Protein AF-A0A1H2Q148-F1 (afdb_monomer)

pLDDT: mean 84.71, std 16.91, range [35.59, 98.25]

Radius of gyration: 23.41 Å; Cα contacts (8 Å, |Δi|>4): 105; chains: 1; bounding box: 44×70×72 Å

Sequence (139 aa):
MLNKEKELPVTKCSQESFNFPEVKKRTVEVNFQGGEITSDSGVMLLWQVDKHIGLSKAIAQVLEDNRRQASCKHDSLTLLRQRVYALACGYEDLNDHQQLRHDLAIQSAVERIEVLASSSTLCRWENQAIDKRPGTFIK

Organism: NCBI:txid44574

Mean predicted aligned error: 11.78 Å

InterPro domains:
  IPR025668 Transposase DDE domain [PF13701] (21-129)

Foldseek 3Di:
DDDPDPPDPDDPPDDQKDWDPDDPNDIDMDGPPCPQDDPLLCLLVVLVVCVVVVVLVVVLVPDDDPDPVVPDPDRPSLLSSLQVSCVVVVNPAQQCLQVCLPRPSSCVSSVHPDRGDHSVRSVCRVCPVVVPDPDDPDD

Solvent-accessible surface area (backbone atoms only — not comparable to full-atom values): 8847 Å² total; per-residue (Å²): 138,81,80,84,76,78,80,70,86,75,76,86,82,70,78,61,56,52,74,54,82,65,56,94,90,36,84,43,72,50,65,71,74,68,69,91,77,68,93,56,55,67,47,47,57,54,35,54,51,37,66,73,72,38,52,59,62,57,52,42,72,72,54,86,76,86,64,66,63,97,77,52,92,67,56,66,52,44,55,48,40,52,48,57,51,35,43,76,74,68,46,78,57,51,72,57,30,65,58,52,26,70,37,64,49,56,25,50,45,46,76,40,95,57,76,49,67,43,31,71,56,50,52,56,59,68,48,52,69,61,74,69,50,90,82,73,86,77,131

Structure (mmCIF, N/CA/C/O backbone):
data_AF-A0A1H2Q148-F1
#
_entry.id   AF-A0A1H2Q148-F1
#
loop_
_atom_site.group_PDB
_atom_site.id
_atom_site.type_symbol
_atom_site.label_atom_id
_atom_site.label_alt_id
_atom_site.label_comp_id
_atom_site.label_asym_id
_atom_site.label_entity_id
_atom_site.label_seq_id
_atom_site.pdbx_PDB_ins_code
_atom_site.Cartn_x
_atom_site.Cartn_y
_atom_site.Cartn_z
_atom_site.occupancy
_atom_site.B_iso_or_equiv
_atom_site.auth_seq_id
_atom_site.auth_comp_id
_atom_site.auth_asym_id
_atom_site.auth_atom_id
_atom_site.pdbx_PDB_model_num
ATOM 1 N N . MET A 1 1 ? -25.592 54.071 20.117 1.00 35.59 1 MET A N 1
ATOM 2 C CA . MET A 1 1 ? -24.267 53.503 19.782 1.00 35.59 1 MET A CA 1
ATOM 3 C C . MET A 1 1 ? -24.102 52.253 20.634 1.00 35.59 1 MET A C 1
ATOM 5 O O . MET A 1 1 ? -23.996 52.381 21.841 1.00 35.59 1 MET A O 1
ATOM 9 N N . LEU A 1 2 ? -24.608 51.122 20.148 1.00 41.94 2 LEU A N 1
ATOM 10 C CA . LEU A 1 2 ? -23.962 50.084 19.323 1.00 41.94 2 LEU A CA 1
ATOM 11 C C . LEU A 1 2 ? -23.470 48.907 20.191 1.00 41.94 2 LEU A C 1
ATOM 13 O O . LEU A 1 2 ? -22.446 48.985 20.854 1.00 41.94 2 LEU A O 1
ATOM 17 N N . ASN A 1 3 ? -24.291 47.854 20.147 1.00 44.69 3 ASN A N 1
ATOM 18 C CA . ASN A 1 3 ? -24.002 46.421 20.204 1.00 44.69 3 ASN A CA 1
ATOM 19 C C . ASN A 1 3 ? -23.118 45.892 21.341 1.00 44.69 3 ASN A C 1
ATOM 21 O O . ASN A 1 3 ? -21.922 45.682 21.182 1.00 44.69 3 ASN A O 1
ATOM 25 N N . LYS A 1 4 ? -23.773 45.500 22.443 1.00 48.72 4 LYS A N 1
ATOM 26 C CA . LYS A 1 4 ? -23.352 44.300 23.175 1.00 48.72 4 LYS A CA 1
ATOM 27 C C . LYS A 1 4 ? -23.869 43.095 22.397 1.00 48.72 4 LYS A C 1
ATOM 29 O O . LYS A 1 4 ? -25.054 42.774 22.487 1.00 48.72 4 LYS A O 1
ATOM 34 N N . GLU A 1 5 ? -23.010 42.481 21.593 1.00 55.72 5 GLU A N 1
ATOM 35 C CA . GLU A 1 5 ? -23.284 41.145 21.074 1.00 55.72 5 GLU A CA 1
ATOM 36 C C . GLU A 1 5 ? -23.549 40.223 22.270 1.00 55.72 5 GLU A C 1
ATOM 38 O O . GLU A 1 5 ? -22.766 40.149 23.217 1.00 55.72 5 GLU A O 1
ATOM 43 N N . LYS A 1 6 ? -24.726 39.592 22.273 1.00 52.94 6 LYS A N 1
ATOM 44 C CA . LYS A 1 6 ? -25.034 38.499 23.189 1.00 52.94 6 LYS A CA 1
ATOM 45 C C . LYS A 1 6 ? -24.118 37.340 22.810 1.00 52.94 6 LYS A C 1
ATOM 47 O O . LYS A 1 6 ? -24.419 36.631 21.853 1.00 52.94 6 LYS A O 1
ATOM 52 N N . GLU A 1 7 ? -23.046 37.125 23.564 1.00 58.62 7 GLU A N 1
ATOM 53 C CA . GLU A 1 7 ? -22.410 35.811 23.595 1.00 58.62 7 GLU A CA 1
ATOM 54 C C . GLU A 1 7 ? -23.442 3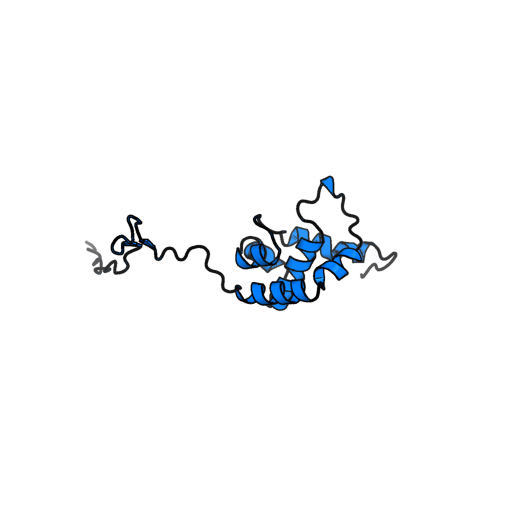4.818 24.134 1.00 58.62 7 GLU A C 1
ATOM 56 O O . GLU A 1 7 ? -23.852 34.861 25.297 1.00 58.62 7 GLU A O 1
ATOM 61 N N . LEU A 1 8 ? -23.937 33.964 23.242 1.00 56.06 8 LEU A N 1
ATOM 62 C CA . LEU A 1 8 ? -24.723 32.803 23.625 1.00 56.06 8 LEU A CA 1
ATOM 63 C C . LEU A 1 8 ? -23.817 31.891 24.466 1.00 56.06 8 LEU A C 1
ATOM 65 O O . LEU A 1 8 ? -22.678 31.652 24.061 1.00 56.06 8 LEU A O 1
ATOM 69 N N . PRO A 1 9 ? -24.285 31.365 25.610 1.00 57.41 9 PRO A N 1
ATOM 70 C CA . PRO A 1 9 ? -23.503 30.423 26.392 1.00 57.41 9 PRO A CA 1
ATOM 71 C C . PRO A 1 9 ? -23.320 29.146 25.570 1.00 57.41 9 PRO A C 1
ATOM 73 O O . PRO A 1 9 ? -24.215 28.310 25.477 1.00 57.41 9 PRO A O 1
ATOM 76 N N . VAL A 1 10 ? -22.155 29.002 24.949 1.00 58.81 10 VAL A N 1
ATOM 77 C CA . VAL A 1 10 ? -21.705 27.732 24.392 1.00 58.81 10 VAL A CA 1
ATOM 78 C C . VAL A 1 10 ? -21.230 26.874 25.557 1.00 58.81 10 VAL A C 1
ATOM 80 O O . VAL A 1 10 ? -20.138 27.056 26.092 1.00 58.81 10 VAL A O 1
ATOM 83 N N . THR A 1 11 ? -22.072 25.941 25.997 1.00 61.62 11 THR A N 1
ATOM 84 C CA . THR A 1 11 ? -21.650 24.868 26.897 1.00 61.62 11 THR A CA 1
ATOM 85 C C . THR A 1 11 ? -20.580 24.047 26.180 1.00 61.62 11 T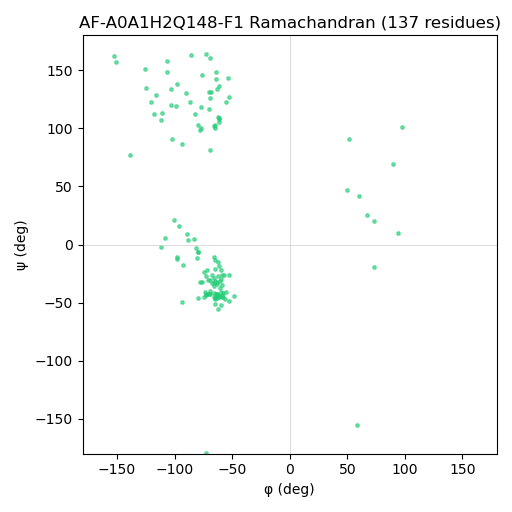HR A C 1
ATOM 87 O O . THR A 1 11 ? -20.877 23.313 25.238 1.00 61.62 11 THR A O 1
ATOM 90 N N . LYS A 1 12 ? -19.315 24.162 26.610 1.00 54.28 12 LYS A N 1
ATOM 91 C CA . LYS A 1 12 ? -18.225 23.277 26.168 1.00 54.28 12 LYS A CA 1
ATOM 92 C C . LYS A 1 12 ? -18.487 21.884 26.760 1.00 54.28 12 LYS A C 1
ATOM 94 O O . LYS A 1 12 ? -18.009 21.554 27.838 1.00 54.28 12 LYS A O 1
ATOM 99 N N . CYS A 1 13 ? -19.358 21.123 26.098 1.00 63.91 13 CYS A N 1
ATOM 100 C CA . CYS A 1 13 ? -20.009 19.926 26.638 1.00 63.91 13 CYS A CA 1
ATOM 101 C C . CYS A 1 13 ? -19.217 18.622 26.418 1.00 63.91 13 CYS A C 1
ATOM 103 O O . CYS A 1 13 ? -19.701 17.550 26.767 1.00 63.91 13 CYS A O 1
ATOM 105 N N . SER A 1 14 ? -18.014 18.693 25.842 1.00 64.69 14 SER A N 1
ATOM 106 C CA . SER A 1 14 ? -17.172 17.531 25.543 1.00 64.69 14 SER A CA 1
ATOM 107 C C . SER A 1 14 ? -15.854 17.600 26.319 1.00 64.69 14 SER A C 1
ATOM 109 O O . SER A 1 14 ? -15.020 18.469 26.054 1.00 64.69 14 SER A O 1
ATOM 111 N N . GLN A 1 15 ? -15.662 16.688 27.275 1.00 68.00 15 GLN A N 1
ATOM 112 C CA . GLN A 1 15 ? -14.344 16.408 27.856 1.00 68.00 15 GLN A CA 1
ATOM 113 C C . GLN A 1 15 ? -13.460 15.735 26.794 1.00 68.00 15 GLN A C 1
ATOM 115 O O . GLN A 1 15 ? -13.906 14.802 26.135 1.00 68.00 15 GLN A O 1
ATOM 120 N N . GLU A 1 16 ? -12.227 16.216 26.614 1.00 73.88 16 GLU A N 1
ATOM 121 C CA . GLU A 1 16 ? -11.293 15.714 25.585 1.00 73.88 16 GLU A CA 1
ATOM 122 C C . GLU A 1 16 ? -10.664 14.364 25.973 1.00 73.88 16 GLU A C 1
ATOM 124 O O . GLU A 1 16 ? -10.430 13.511 25.115 1.00 73.88 16 GLU A O 1
ATOM 129 N N . SER A 1 17 ? -10.452 14.139 27.270 1.00 81.44 17 SER A N 1
ATOM 130 C CA . SER A 1 17 ? -10.097 12.845 27.848 1.00 81.44 17 SER A CA 1
ATOM 131 C C . SER A 1 17 ? -10.564 12.755 29.302 1.00 81.44 17 SER A C 1
ATOM 133 O O . SER A 1 17 ? -10.875 13.770 29.935 1.00 81.44 17 SER A O 1
ATOM 135 N N . PHE A 1 18 ? -10.651 11.539 29.840 1.00 87.19 18 PHE A N 1
ATOM 136 C CA . PHE A 1 18 ? -10.823 11.306 31.273 1.00 87.19 18 PHE A CA 1
ATOM 137 C C . PHE A 1 18 ? -10.199 9.973 31.701 1.00 87.19 18 PHE A C 1
ATOM 139 O O . PHE A 1 18 ? -10.024 9.051 30.904 1.00 87.19 18 PHE A O 1
ATOM 146 N N . ASN A 1 19 ? -9.867 9.872 32.988 1.00 89.50 19 ASN A N 1
ATOM 147 C CA . ASN A 1 19 ? -9.225 8.695 33.568 1.00 89.50 19 ASN A CA 1
ATOM 148 C C . ASN A 1 19 ? -10.246 7.777 34.251 1.00 89.50 19 ASN A C 1
ATOM 150 O O . ASN A 1 19 ? -11.115 8.237 34.993 1.00 89.50 19 ASN A O 1
ATOM 154 N N . PHE A 1 20 ? -10.095 6.472 34.047 1.00 82.00 20 PHE A N 1
ATOM 155 C CA . PHE A 1 20 ? -10.741 5.429 34.842 1.00 82.00 20 PHE A CA 1
ATOM 156 C C . PHE A 1 20 ? -9.909 5.107 36.098 1.00 82.00 20 PHE A C 1
ATOM 158 O O . PHE A 1 20 ? -8.720 5.436 36.153 1.00 82.00 20 PHE A O 1
ATOM 165 N N . PRO A 1 21 ? -10.499 4.442 37.112 1.00 88.50 21 PRO A N 1
ATOM 166 C CA . PRO A 1 21 ? -9.752 3.947 38.265 1.00 88.50 21 PRO A CA 1
ATOM 167 C C . PRO A 1 21 ? -8.563 3.066 37.858 1.00 88.50 21 PRO A C 1
ATOM 169 O O . PRO A 1 21 ? -8.649 2.280 36.914 1.00 88.50 21 PRO A O 1
ATOM 172 N N . GLU A 1 22 ? -7.457 3.176 38.595 1.00 86.88 22 GLU A N 1
ATOM 173 C CA . GLU A 1 22 ? -6.231 2.439 38.289 1.00 86.88 22 GLU A CA 1
ATOM 174 C C . GLU A 1 22 ? -6.426 0.917 38.356 1.00 86.88 22 GLU A C 1
ATOM 176 O O . GLU A 1 22 ? -6.973 0.372 39.317 1.00 86.88 22 GLU A O 1
ATOM 181 N N . VAL A 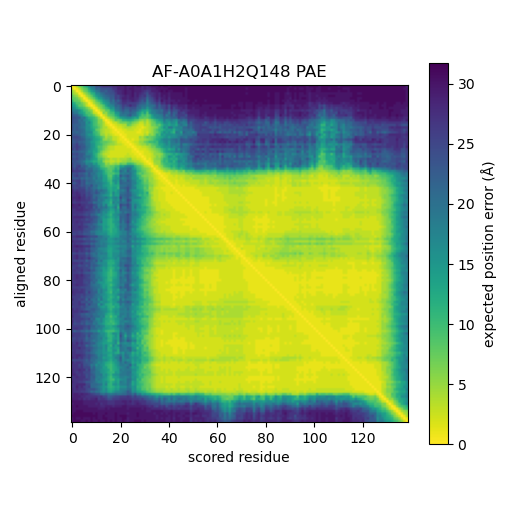1 23 ? -5.878 0.203 37.369 1.00 81.44 23 VAL A N 1
ATOM 182 C CA . VAL A 1 23 ? -5.873 -1.265 37.340 1.00 81.44 23 VAL A CA 1
ATOM 183 C C . VAL A 1 23 ? -4.451 -1.763 37.540 1.00 81.44 23 VAL A C 1
ATOM 185 O O . VAL A 1 23 ? -3.592 -1.586 36.681 1.00 81.44 23 VAL A O 1
ATOM 188 N N . LYS A 1 24 ? -4.187 -2.426 38.673 1.00 83.69 24 LYS A N 1
ATOM 189 C CA . LYS A 1 24 ? -2.863 -2.993 39.005 1.00 83.69 24 LYS A CA 1
ATOM 190 C C . LYS A 1 24 ? -1.713 -1.981 38.819 1.00 83.69 24 LYS A C 1
ATOM 192 O O . LYS A 1 24 ? -0.683 -2.329 38.244 1.00 83.69 24 LYS A O 1
ATOM 197 N N . LYS A 1 25 ? -1.883 -0.752 39.332 1.00 87.38 25 LYS A N 1
ATOM 198 C CA . LYS A 1 25 ? -0.913 0.362 39.231 1.00 87.38 25 LYS A CA 1
ATOM 199 C C . LYS A 1 25 ? -0.709 0.902 37.807 1.00 87.38 25 LYS A C 1
ATOM 201 O O . LYS A 1 25 ? 0.365 1.403 37.484 1.00 87.38 25 LYS A O 1
ATOM 206 N N . ARG A 1 26 ? -1.704 0.749 36.933 1.00 68.50 26 ARG A N 1
ATOM 207 C CA . ARG A 1 26 ? -1.716 1.345 35.593 1.00 68.50 26 ARG A CA 1
ATOM 208 C C . ARG A 1 26 ? -2.868 2.330 35.495 1.00 68.50 26 ARG A C 1
ATOM 210 O O . ARG A 1 26 ? -4.009 1.966 35.788 1.00 68.50 26 ARG A O 1
ATOM 217 N N . THR A 1 27 ? -2.553 3.542 35.057 1.00 88.62 27 THR A N 1
ATOM 218 C CA . THR A 1 27 ? -3.536 4.557 34.682 1.00 88.62 27 THR A CA 1
ATOM 219 C C . THR A 1 27 ? -4.220 4.128 33.391 1.00 88.62 27 THR A C 1
ATOM 221 O O . THR A 1 27 ? -3.551 3.729 32.437 1.00 88.62 27 THR A O 1
ATOM 224 N N . VAL A 1 28 ? -5.549 4.178 33.372 1.00 80.75 28 VAL A N 1
ATOM 225 C CA . VAL A 1 28 ? -6.356 3.896 32.183 1.00 80.75 28 VAL A CA 1
ATOM 226 C C . VAL A 1 28 ? -7.005 5.208 31.759 1.00 80.75 28 VAL A C 1
ATOM 228 O O . VAL A 1 28 ? -7.909 5.692 32.435 1.00 80.75 28 VAL A O 1
ATOM 231 N N . GLU A 1 29 ? -6.523 5.785 30.662 1.00 85.94 29 GLU A N 1
ATOM 232 C CA . GLU A 1 29 ? -7.045 7.026 30.084 1.00 85.94 29 GLU A CA 1
ATOM 233 C C . GLU A 1 29 ? -7.896 6.710 28.852 1.00 85.94 29 GLU A C 1
ATOM 235 O O . GLU A 1 29 ? -7.486 5.939 27.983 1.00 85.94 29 GLU A O 1
ATOM 240 N N . VAL A 1 30 ? -9.075 7.325 28.765 1.00 76.06 30 VAL A N 1
ATOM 241 C CA . VAL A 1 30 ? -9.843 7.414 27.523 1.00 76.06 30 VAL A CA 1
ATOM 242 C C . VAL A 1 30 ? -9.675 8.815 26.976 1.00 76.06 30 VAL A C 1
ATOM 244 O O . VAL A 1 30 ? -10.060 9.776 27.636 1.00 76.06 30 VAL A O 1
ATOM 247 N N . ASN A 1 31 ? -9.136 8.926 25.764 1.00 81.94 31 ASN A N 1
ATOM 248 C CA . ASN A 1 31 ? -9.167 10.160 24.993 1.00 81.94 31 ASN A CA 1
ATOM 249 C C . ASN A 1 31 ? -10.176 10.037 23.846 1.00 81.94 31 ASN A C 1
ATOM 251 O O . ASN A 1 31 ? -10.410 8.960 23.300 1.00 81.94 31 ASN A O 1
ATOM 255 N N . PHE A 1 32 ? -10.790 11.161 23.495 1.00 72.00 32 PHE A N 1
ATOM 256 C CA . PHE A 1 32 ? -11.653 11.294 22.323 1.00 72.00 32 PHE A CA 1
ATOM 257 C C . PHE A 1 32 ? -10.905 11.951 21.162 1.00 72.00 32 PHE A C 1
ATOM 259 O O . PHE A 1 32 ? -11.519 12.477 20.239 1.00 72.00 32 PHE A O 1
ATOM 266 N N . GLN A 1 33 ? -9.569 11.908 21.193 1.00 74.44 33 GLN A N 1
ATOM 267 C CA . GLN A 1 33 ? -8.726 12.379 20.094 1.00 74.44 33 GLN A CA 1
ATOM 268 C C . GLN A 1 33 ? -8.901 11.515 18.842 1.00 74.44 33 GLN A C 1
ATOM 270 O O . GLN A 1 33 ? -8.415 11.891 17.783 1.00 74.44 33 GLN A O 1
ATOM 275 N N . GLY A 1 34 ? -9.574 10.361 18.951 1.00 66.31 34 GLY A N 1
ATOM 276 C CA . GLY A 1 34 ? -9.909 9.490 17.826 1.00 66.31 34 GLY A CA 1
ATOM 277 C C . GLY A 1 34 ? -8.715 8.718 17.265 1.00 66.31 34 GLY A C 1
ATOM 278 O O . GLY A 1 34 ? -8.912 7.685 16.635 1.00 66.31 34 GLY A O 1
ATOM 279 N N . GLY A 1 35 ? -7.489 9.172 17.540 1.00 77.12 35 GLY A N 1
ATOM 280 C CA . GLY A 1 35 ? -6.296 8.684 16.864 1.00 77.12 35 GLY A CA 1
ATOM 281 C C . GLY A 1 35 ? -6.408 8.897 15.355 1.00 77.12 35 GLY A C 1
ATOM 282 O O . GLY A 1 35 ? -7.151 9.754 14.880 1.00 77.12 35 GLY A O 1
ATOM 283 N N . GLU A 1 36 ? -5.686 8.083 14.598 1.00 75.69 36 GLU A N 1
ATOM 284 C CA . GLU A 1 36 ? -5.873 8.008 13.152 1.00 75.69 36 GLU A CA 1
ATOM 285 C C . GLU A 1 36 ? -7.101 7.138 12.858 1.00 75.69 36 GLU A C 1
ATOM 287 O O . GLU A 1 36 ? -7.061 5.911 12.977 1.00 75.69 36 GLU A O 1
ATOM 292 N N . ILE A 1 37 ? -8.213 7.790 12.517 1.00 84.94 37 ILE A N 1
ATOM 293 C CA . ILE A 1 37 ? -9.457 7.132 12.114 1.00 84.94 37 ILE A CA 1
ATOM 294 C C . ILE A 1 37 ? -9.433 6.950 10.601 1.00 84.94 37 ILE A C 1
ATOM 296 O O . ILE A 1 37 ? -9.230 7.905 9.857 1.00 84.94 37 ILE A O 1
ATOM 300 N N . THR A 1 38 ? -9.715 5.732 10.147 1.00 88.56 38 THR A N 1
ATOM 301 C CA . THR A 1 38 ? -9.805 5.399 8.724 1.00 88.56 38 THR A CA 1
ATOM 302 C C . THR A 1 38 ? -11.145 4.757 8.390 1.00 88.56 38 THR A C 1
ATOM 304 O O . THR A 1 38 ? -11.616 3.848 9.081 1.00 88.56 38 THR A O 1
ATOM 307 N N . SER A 1 39 ? -11.747 5.222 7.295 1.00 89.62 39 SER A N 1
ATOM 308 C CA . SER A 1 39 ? -12.940 4.599 6.707 1.00 89.62 39 SER A CA 1
ATOM 309 C C . SER A 1 39 ? -12.583 3.384 5.842 1.00 89.62 39 SER A C 1
ATOM 311 O O . SER A 1 39 ? -13.453 2.576 5.528 1.00 89.62 39 SER A O 1
ATOM 313 N N . ASP A 1 40 ? -11.297 3.196 5.540 1.00 92.75 40 ASP A N 1
ATOM 314 C CA . ASP A 1 40 ? -10.777 2.169 4.638 1.00 92.75 40 ASP A CA 1
ATOM 315 C C . ASP A 1 40 ? -10.299 0.912 5.365 1.00 92.75 40 ASP A C 1
ATOM 317 O O . ASP A 1 40 ? -9.628 0.062 4.786 1.00 92.75 40 ASP A O 1
ATOM 321 N N . SER A 1 41 ? -10.687 0.730 6.630 1.00 89.00 41 SER A N 1
ATOM 322 C CA . SER A 1 41 ? -10.293 -0.425 7.456 1.00 89.00 41 SER A CA 1
ATOM 323 C C . SER A 1 41 ? -10.575 -1.788 6.791 1.00 89.00 41 SER A C 1
ATOM 325 O O . SER A 1 41 ? -9.875 -2.768 7.056 1.00 89.00 41 SER A O 1
ATOM 327 N N . GLY A 1 42 ? -11.565 -1.859 5.890 1.00 91.56 42 GLY A N 1
ATOM 3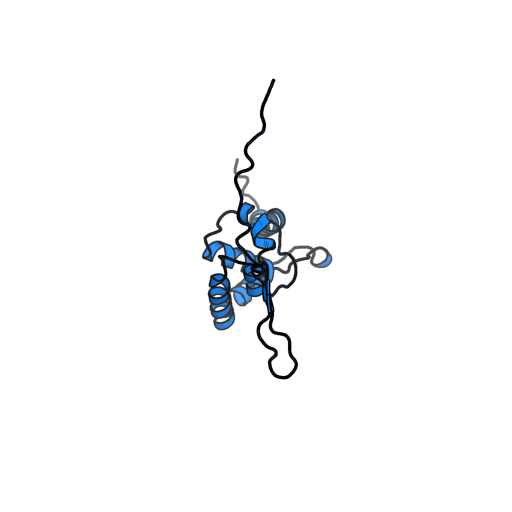28 C CA . GLY A 1 42 ? -11.888 -3.059 5.107 1.00 91.56 42 GLY A CA 1
ATOM 329 C C . GLY A 1 42 ? -10.739 -3.564 4.225 1.00 91.56 42 GLY A C 1
ATOM 330 O O . GLY A 1 42 ? -10.675 -4.758 3.930 1.00 91.56 42 GLY A O 1
ATOM 331 N N . VAL A 1 43 ? -9.775 -2.705 3.883 1.00 96.62 43 VAL A N 1
ATOM 332 C CA . VAL A 1 43 ? -8.578 -3.064 3.107 1.00 96.62 43 VAL A CA 1
ATOM 333 C C . VAL A 1 43 ? -7.735 -4.160 3.774 1.00 96.62 43 VAL A C 1
ATOM 335 O O . VAL A 1 43 ? -7.076 -4.947 3.095 1.00 96.62 43 VAL A O 1
ATOM 338 N N . MET A 1 44 ? -7.800 -4.295 5.101 1.00 96.19 44 MET A N 1
ATOM 339 C CA . MET A 1 44 ? -7.089 -5.355 5.822 1.00 96.19 44 MET A CA 1
ATOM 340 C C . MET A 1 44 ? -7.621 -6.755 5.489 1.00 96.19 44 MET A C 1
ATOM 342 O O . MET A 1 44 ? -6.854 -7.719 5.497 1.00 96.19 44 MET A O 1
ATOM 346 N N . LEU A 1 45 ? -8.907 -6.876 5.135 1.00 95.50 45 LEU A N 1
ATOM 347 C CA . LEU A 1 45 ? -9.477 -8.136 4.651 1.00 95.50 45 LEU A CA 1
ATOM 348 C C . LEU A 1 45 ? -8.916 -8.489 3.270 1.00 95.50 45 LEU A C 1
ATOM 350 O O . LEU A 1 45 ? -8.567 -9.645 3.030 1.00 95.50 45 LEU A O 1
ATOM 354 N N . LEU A 1 46 ? -8.759 -7.492 2.391 1.00 95.88 46 LEU A N 1
ATOM 355 C CA . LEU A 1 46 ? -8.117 -7.676 1.085 1.00 95.88 46 LEU A CA 1
ATOM 356 C C . LEU A 1 46 ? -6.668 -8.132 1.246 1.00 95.88 46 LEU A C 1
ATOM 358 O O . LEU A 1 46 ? -6.265 -9.098 0.601 1.00 95.88 46 LEU A O 1
ATOM 362 N N . TRP A 1 47 ? -5.911 -7.507 2.154 1.00 97.12 47 TRP A N 1
ATOM 363 C CA . TRP A 1 47 ? -4.553 -7.948 2.477 1.00 97.12 47 TRP A CA 1
ATOM 364 C C . TRP A 1 47 ? -4.515 -9.387 2.989 1.00 97.12 47 TRP A C 1
ATOM 366 O O . TRP A 1 47 ? -3.660 -10.163 2.565 1.00 97.12 47 TRP A O 1
ATOM 376 N N . GLN A 1 48 ? -5.436 -9.775 3.874 1.00 97.06 48 GLN A N 1
ATOM 377 C CA . GLN A 1 48 ? -5.462 -11.132 4.413 1.00 97.06 48 GLN A CA 1
ATOM 378 C C . GLN A 1 48 ? -5.722 -12.172 3.316 1.00 97.06 48 GLN A C 1
ATOM 380 O O . GLN A 1 48 ? -5.047 -13.204 3.281 1.00 97.06 48 GLN A O 1
ATOM 385 N N . VAL A 1 49 ? -6.657 -11.891 2.403 1.00 97.44 49 VAL A N 1
ATOM 386 C CA . VAL A 1 49 ? -6.936 -12.750 1.245 1.00 97.44 49 VAL A CA 1
ATOM 387 C C . VAL A 1 49 ? -5.731 -12.803 0.312 1.00 97.44 49 VAL A C 1
ATOM 389 O O . VAL A 1 49 ? -5.261 -13.896 0.001 1.00 97.44 49 VAL A O 1
ATOM 392 N N . ASP A 1 50 ? -5.184 -11.651 -0.083 1.00 97.38 50 ASP A N 1
ATOM 393 C CA . ASP A 1 50 ? -4.017 -11.567 -0.967 1.00 97.38 50 ASP A CA 1
ATOM 394 C C . ASP A 1 50 ? -2.804 -12.305 -0.390 1.00 97.38 50 ASP A C 1
ATOM 396 O O . ASP A 1 50 ? -2.128 -13.044 -1.102 1.00 97.38 50 ASP A O 1
ATOM 400 N N . LYS A 1 51 ? -2.558 -12.181 0.917 1.00 95.12 51 LYS A N 1
ATOM 401 C CA . LYS A 1 51 ? -1.493 -12.904 1.618 1.00 95.12 51 LYS A CA 1
ATOM 402 C C . LYS A 1 51 ? -1.732 -14.411 1.644 1.00 95.12 51 LYS A C 1
ATOM 404 O O . LYS A 1 51 ? -0.767 -15.169 1.564 1.00 95.12 51 LYS A O 1
ATOM 409 N N . HIS A 1 52 ? -2.986 -14.845 1.765 1.00 97.06 52 HIS A N 1
ATOM 410 C CA . HIS A 1 52 ? -3.342 -16.262 1.767 1.00 97.06 52 HIS A CA 1
ATOM 411 C C . HIS A 1 52 ? -3.143 -16.908 0.391 1.00 97.06 52 HIS A C 1
ATOM 413 O O . HIS A 1 52 ? -2.605 -18.010 0.310 1.00 97.06 52 HIS A O 1
ATOM 419 N N . ILE A 1 53 ? -3.532 -16.217 -0.685 1.00 97.88 53 ILE A N 1
ATOM 420 C CA . ILE A 1 53 ? -3.454 -16.750 -2.057 1.00 97.88 53 ILE A CA 1
ATOM 421 C C . ILE A 1 53 ? -2.147 -16.390 -2.782 1.00 97.88 53 ILE A C 1
ATOM 423 O O . ILE A 1 53 ? -1.799 -17.017 -3.777 1.00 97.88 53 ILE A O 1
ATOM 427 N N . GLY A 1 54 ? -1.413 -15.385 -2.301 1.00 96.94 54 GLY A N 1
ATOM 428 C CA . GLY A 1 54 ? -0.137 -14.933 -2.858 1.00 96.94 54 GLY A CA 1
ATOM 429 C C . GLY A 1 54 ? -0.231 -14.159 -4.178 1.00 96.94 54 GLY A C 1
ATOM 430 O O . GLY A 1 54 ? 0.774 -14.077 -4.887 1.00 96.94 54 GLY A O 1
ATOM 431 N N . LEU A 1 55 ? -1.394 -13.598 -4.526 1.00 96.94 55 LEU A N 1
ATOM 432 C CA . LEU A 1 55 ? -1.670 -13.046 -5.858 1.00 96.94 55 LEU A CA 1
ATOM 433 C C . LEU A 1 55 ? -0.745 -11.875 -6.213 1.00 96.94 55 LEU A C 1
ATOM 435 O O . LEU A 1 55 ? -0.040 -11.933 -7.220 1.00 96.94 55 LEU A O 1
ATOM 439 N N . SER A 1 56 ? -0.701 -10.833 -5.380 1.00 97.50 56 SER A N 1
ATOM 440 C CA . SER A 1 56 ? 0.125 -9.645 -5.630 1.00 97.50 56 SER A CA 1
ATOM 441 C C . SER A 1 56 ? 1.609 -9.995 -5.717 1.00 97.50 56 SER A C 1
ATOM 443 O O . SER A 1 56 ? 2.329 -9.466 -6.561 1.00 97.50 56 SER A O 1
ATOM 445 N N . LYS A 1 57 ? 2.068 -10.945 -4.895 1.00 97.19 57 LYS A N 1
ATOM 446 C CA . LYS A 1 57 ? 3.450 -11.428 -4.913 1.00 97.19 57 LYS A CA 1
ATOM 447 C C . LYS A 1 57 ? 3.768 -12.153 -6.220 1.00 97.19 57 LYS A C 1
ATOM 449 O O . LYS A 1 57 ? 4.816 -11.889 -6.801 1.00 97.19 57 LYS A O 1
ATOM 454 N N . ALA A 1 58 ? 2.878 -13.029 -6.685 1.00 97.62 58 ALA A N 1
ATOM 455 C CA . ALA A 1 58 ? 3.056 -13.743 -7.947 1.00 97.62 58 ALA A CA 1
ATOM 456 C C . ALA A 1 58 ? 3.079 -12.776 -9.143 1.00 97.62 58 ALA A C 1
ATOM 458 O O . ALA A 1 58 ? 3.944 -12.887 -10.008 1.00 97.62 58 ALA A O 1
ATOM 459 N N . ILE A 1 59 ? 2.190 -11.777 -9.156 1.00 95.50 59 ILE A N 1
ATOM 460 C CA . ILE A 1 59 ? 2.166 -10.739 -10.196 1.00 95.50 59 ILE A CA 1
ATOM 461 C C . ILE A 1 59 ? 3.448 -9.894 -10.151 1.00 95.50 59 ILE A C 1
ATOM 463 O O . ILE A 1 59 ? 4.083 -9.674 -11.179 1.00 95.50 59 ILE A O 1
ATOM 467 N N . ALA A 1 60 ? 3.877 -9.450 -8.968 1.00 94.25 60 ALA A N 1
ATOM 468 C CA . ALA A 1 60 ? 5.079 -8.631 -8.827 1.00 94.25 60 ALA A CA 1
ATOM 469 C C . ALA A 1 60 ? 6.361 -9.353 -9.277 1.00 94.25 60 ALA A C 1
ATOM 471 O O . ALA A 1 60 ? 7.307 -8.693 -9.691 1.00 94.25 60 ALA A O 1
ATOM 472 N N . GLN A 1 61 ? 6.402 -10.689 -9.217 1.00 93.94 61 GLN A N 1
ATOM 473 C CA . GLN A 1 61 ? 7.536 -11.486 -9.700 1.00 93.94 61 GLN A CA 1
ATOM 474 C C . GLN A 1 61 ? 7.641 -11.541 -11.227 1.00 93.94 61 GLN A C 1
ATOM 476 O O . GLN A 1 61 ? 8.738 -11.735 -11.743 1.00 93.94 61 GLN A O 1
ATOM 481 N N . VAL A 1 62 ? 6.522 -11.391 -11.942 1.00 93.25 62 VAL A N 1
ATOM 482 C CA . VAL A 1 62 ? 6.494 -11.419 -13.415 1.00 93.25 62 VAL A CA 1
ATOM 483 C C . VAL A 1 62 ? 6.491 -10.023 -14.039 1.00 93.25 62 VAL A C 1
ATOM 485 O O . VAL A 1 62 ? 6.714 -9.889 -15.239 1.00 93.25 62 VAL A O 1
ATOM 488 N N . LEU A 1 63 ? 6.253 -8.977 -13.244 1.00 88.19 63 LEU A N 1
ATOM 489 C CA . LEU A 1 63 ? 6.360 -7.592 -13.692 1.00 88.19 63 LEU A CA 1
ATOM 490 C C . LEU A 1 63 ? 7.828 -7.163 -13.768 1.00 88.19 63 LEU A C 1
ATOM 492 O O . LEU A 1 63 ? 8.533 -7.102 -12.763 1.00 88.19 63 LEU A O 1
ATOM 496 N N . GLU A 1 64 ? 8.275 -6.803 -14.969 1.00 87.12 64 GLU A N 1
ATOM 497 C CA . GLU A 1 64 ? 9.592 -6.201 -15.164 1.00 87.12 64 GLU A CA 1
ATOM 498 C C . GLU A 1 64 ? 9.641 -4.777 -14.599 1.00 87.12 64 GLU A C 1
ATOM 500 O O . GLU A 1 64 ? 8.990 -3.865 -15.115 1.00 87.12 64 GLU A O 1
ATOM 505 N N . ASP A 1 65 ? 10.486 -4.569 -13.592 1.00 87.81 65 ASP A N 1
ATOM 506 C CA . ASP A 1 65 ? 10.768 -3.250 -13.036 1.00 87.81 65 ASP A CA 1
ATOM 507 C C . ASP A 1 65 ? 12.112 -2.709 -13.539 1.00 87.81 65 ASP A C 1
ATOM 509 O O . ASP A 1 65 ? 13.167 -2.919 -12.938 1.00 87.81 65 ASP A O 1
ATOM 513 N N . ASN A 1 66 ? 12.066 -1.971 -14.648 1.00 87.50 66 ASN A N 1
ATOM 514 C CA . ASN A 1 66 ? 13.259 -1.403 -15.285 1.00 87.50 66 ASN A CA 1
ATOM 515 C C . ASN A 1 66 ? 13.713 -0.084 -14.651 1.00 87.50 66 ASN A C 1
ATOM 517 O O . ASN A 1 66 ? 14.638 0.566 -15.152 1.00 87.50 66 ASN A O 1
ATOM 521 N N . ARG A 1 67 ? 13.070 0.351 -13.563 1.00 89.19 67 ARG A N 1
ATOM 522 C CA . ARG A 1 67 ? 13.490 1.561 -12.864 1.00 89.19 67 ARG A CA 1
ATOM 523 C C . ARG A 1 67 ? 14.881 1.360 -12.282 1.00 89.19 67 ARG A C 1
ATOM 525 O O . ARG A 1 67 ? 15.262 0.280 -11.829 1.00 89.19 67 ARG A O 1
ATOM 532 N N . ARG A 1 68 ? 15.638 2.453 -12.211 1.00 90.88 68 ARG A N 1
ATOM 533 C CA . ARG A 1 68 ? 16.895 2.478 -11.464 1.00 90.88 68 ARG A CA 1
ATOM 534 C C . ARG A 1 68 ? 16.588 2.272 -9.979 1.00 90.88 68 ARG A C 1
ATOM 536 O O . ARG A 1 68 ? 16.160 3.207 -9.303 1.00 90.88 68 ARG A O 1
ATOM 543 N N . GLN A 1 69 ? 16.835 1.066 -9.475 1.00 91.06 69 GLN A N 1
ATOM 544 C CA . GLN A 1 69 ? 16.453 0.660 -8.116 1.00 91.06 69 GLN A CA 1
ATOM 545 C C . GLN A 1 69 ? 17.074 1.552 -7.027 1.00 91.06 69 GLN A C 1
ATOM 547 O O . GLN A 1 69 ? 16.398 1.909 -6.071 1.00 91.06 69 GLN A O 1
ATOM 552 N N . ALA A 1 70 ? 18.301 2.045 -7.230 1.00 92.56 70 ALA A N 1
ATOM 553 C CA . ALA A 1 70 ? 18.955 2.998 -6.321 1.00 92.56 70 ALA A CA 1
ATOM 554 C C . ALA A 1 70 ? 18.226 4.354 -6.178 1.00 92.56 70 ALA A C 1
ATOM 556 O O . ALA A 1 70 ? 18.527 5.128 -5.276 1.00 92.56 70 ALA A O 1
ATOM 557 N N . SER A 1 71 ? 17.291 4.666 -7.077 1.00 89.75 71 SER A N 1
ATOM 558 C CA . SER A 1 71 ? 16.468 5.882 -7.045 1.00 89.75 71 SER A CA 1
ATOM 559 C C . SER A 1 71 ? 15.009 5.592 -6.672 1.00 89.75 71 SER A C 1
ATOM 561 O O . SER A 1 71 ? 14.169 6.489 -6.732 1.00 89.75 71 SER A O 1
ATOM 563 N N . CYS A 1 72 ? 14.685 4.346 -6.314 1.00 92.12 72 CYS A N 1
ATOM 564 C CA . CYS A 1 72 ? 13.333 3.930 -5.973 1.00 92.12 72 CYS A CA 1
ATOM 565 C C . CYS A 1 72 ? 13.153 3.896 -4.456 1.00 92.12 72 CYS A C 1
ATOM 567 O O . CYS A 1 72 ? 13.802 3.124 -3.762 1.00 92.12 72 CYS A O 1
ATOM 569 N N . LYS A 1 73 ? 12.217 4.707 -3.951 1.00 94.62 73 LYS A N 1
ATOM 570 C CA . LYS A 1 73 ? 11.780 4.636 -2.549 1.00 94.62 73 LYS A CA 1
ATOM 571 C C . LYS A 1 73 ? 10.814 3.470 -2.295 1.00 94.62 73 LYS A C 1
ATOM 573 O O . LYS A 1 73 ? 10.785 2.912 -1.207 1.00 94.62 73 LYS A O 1
ATOM 578 N N . HIS A 1 74 ? 10.011 3.120 -3.298 1.00 95.75 74 HIS A N 1
ATOM 579 C CA . HIS A 1 74 ? 8.955 2.113 -3.198 1.00 95.75 74 HIS A CA 1
ATOM 580 C C . HIS A 1 74 ? 9.215 0.982 -4.196 1.00 95.75 74 HIS A C 1
ATOM 582 O O . HIS A 1 74 ? 9.306 1.230 -5.408 1.00 95.75 74 HIS A O 1
ATOM 588 N N . ASP A 1 75 ? 9.313 -0.249 -3.694 1.00 93.88 75 ASP A N 1
ATOM 589 C CA . ASP A 1 75 ? 9.413 -1.437 -4.542 1.00 93.88 75 ASP A CA 1
ATOM 590 C C . ASP A 1 75 ? 8.108 -1.720 -5.298 1.00 93.88 75 ASP A C 1
ATOM 592 O O . ASP A 1 75 ? 7.028 -1.239 -4.946 1.00 93.88 75 ASP A O 1
ATOM 596 N N . SER A 1 76 ? 8.226 -2.505 -6.368 1.00 94.31 76 SER A N 1
ATOM 597 C CA . SER A 1 76 ? 7.106 -2.803 -7.262 1.00 94.31 76 SER A CA 1
ATOM 598 C C . SER A 1 76 ? 5.959 -3.553 -6.589 1.00 94.31 76 SER A C 1
ATOM 600 O O . SER A 1 76 ? 4.809 -3.300 -6.933 1.00 94.31 76 SER A O 1
ATOM 602 N N . LEU A 1 77 ? 6.227 -4.416 -5.603 1.00 96.50 77 LEU A N 1
ATOM 603 C CA . LEU A 1 77 ? 5.160 -5.104 -4.869 1.00 96.50 77 LEU A CA 1
ATOM 604 C C . LEU A 1 77 ? 4.316 -4.111 -4.063 1.00 96.50 77 LEU A C 1
ATOM 606 O O . LEU A 1 77 ? 3.091 -4.199 -4.052 1.00 96.50 77 LEU A O 1
ATOM 610 N N . THR A 1 78 ? 4.965 -3.144 -3.421 1.00 97.62 78 THR A N 1
ATOM 611 C CA . THR A 1 78 ? 4.288 -2.092 -2.656 1.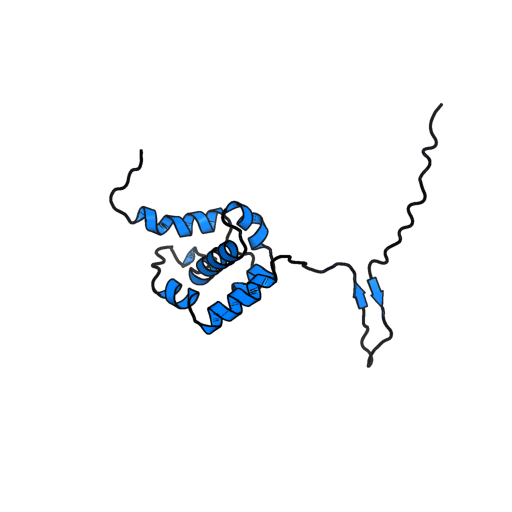00 97.62 78 THR A CA 1
ATOM 612 C C . THR A 1 78 ? 3.429 -1.219 -3.560 1.00 97.62 78 THR A C 1
ATOM 614 O O . THR A 1 78 ? 2.277 -0.959 -3.229 1.00 97.62 78 THR A O 1
ATOM 617 N N . LEU A 1 79 ? 3.962 -0.799 -4.713 1.00 96.94 79 LEU A N 1
ATOM 618 C CA . LEU A 1 79 ? 3.211 -0.002 -5.689 1.00 96.94 79 LEU A CA 1
ATOM 619 C C . LEU A 1 79 ? 2.010 -0.770 -6.248 1.00 96.94 79 LEU A C 1
ATOM 621 O O . LEU A 1 79 ? 0.908 -0.226 -6.303 1.00 96.94 79 LEU A O 1
ATOM 625 N N . LEU A 1 80 ? 2.213 -2.046 -6.586 1.00 97.06 80 LEU A N 1
ATOM 626 C CA . LEU A 1 80 ? 1.158 -2.930 -7.066 1.00 97.06 80 LEU A CA 1
ATOM 627 C C . LEU A 1 80 ? 0.046 -3.085 -6.027 1.00 97.06 80 LEU A C 1
ATOM 629 O O . LEU A 1 80 ? -1.116 -2.853 -6.346 1.00 97.06 80 LEU A O 1
ATOM 633 N N . ARG A 1 81 ? 0.388 -3.441 -4.783 1.00 97.94 81 ARG A N 1
ATOM 634 C CA . ARG A 1 81 ? -0.597 -3.592 -3.701 1.00 97.94 81 ARG A CA 1
ATOM 635 C C . ARG A 1 81 ? -1.327 -2.287 -3.429 1.00 97.94 81 ARG A C 1
ATOM 637 O O . ARG A 1 81 ? -2.547 -2.300 -3.342 1.00 97.94 81 ARG A O 1
ATOM 644 N N . GLN A 1 82 ? -0.604 -1.165 -3.365 1.00 97.94 82 GLN A N 1
ATOM 645 C CA . GLN A 1 82 ? -1.210 0.146 -3.147 1.00 97.94 82 GLN A CA 1
ATOM 646 C C . GLN A 1 82 ? -2.285 0.443 -4.199 1.00 97.94 82 GLN A C 1
ATOM 648 O O . GLN A 1 82 ? -3.340 0.951 -3.835 1.00 97.94 82 GLN A O 1
ATOM 653 N N . ARG A 1 83 ? -2.060 0.108 -5.478 1.00 97.19 83 ARG A N 1
ATOM 654 C CA . ARG A 1 83 ? -3.069 0.341 -6.524 1.00 97.19 83 ARG A CA 1
ATOM 655 C C . ARG A 1 83 ? -4.170 -0.689 -6.565 1.00 97.19 83 ARG A C 1
ATOM 657 O O . ARG A 1 83 ? -5.326 -0.300 -6.617 1.00 97.19 83 ARG A O 1
ATOM 664 N N . VAL A 1 84 ? -3.851 -1.975 -6.492 1.00 97.38 84 VAL A N 1
ATOM 665 C CA . VAL A 1 84 ? -4.877 -3.027 -6.507 1.00 97.38 84 VAL A CA 1
ATOM 666 C C . VAL A 1 84 ? -5.839 -2.865 -5.330 1.00 97.38 84 VAL A C 1
ATOM 668 O O . VAL A 1 84 ? -7.047 -3.005 -5.503 1.00 97.38 84 VAL A O 1
ATOM 671 N N . TYR A 1 85 ? -5.328 -2.526 -4.1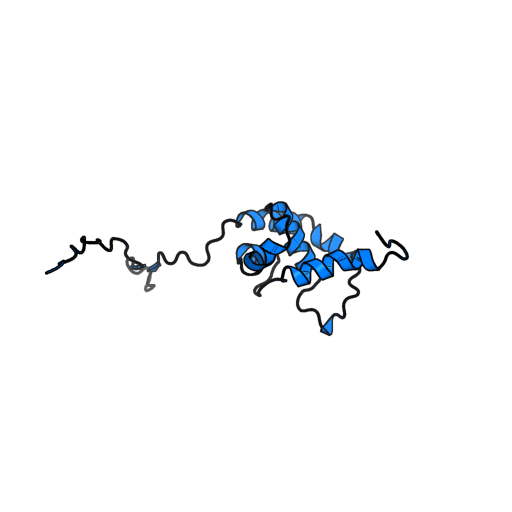45 1.00 98.00 85 TYR A N 1
ATOM 672 C CA . TYR A 1 85 ? -6.167 -2.333 -2.966 1.00 98.00 85 TYR A CA 1
ATOM 673 C C . TYR A 1 85 ? -6.991 -1.052 -3.047 1.00 98.00 85 TYR A C 1
ATOM 675 O O . TYR A 1 85 ? -8.178 -1.098 -2.752 1.00 98.00 85 TYR A O 1
ATOM 683 N N . ALA A 1 86 ? -6.405 0.057 -3.509 1.00 97.12 86 ALA A N 1
ATOM 684 C CA . ALA A 1 86 ? -7.152 1.293 -3.734 1.00 97.12 86 ALA A CA 1
ATOM 685 C C . ALA A 1 86 ? -8.297 1.085 -4.740 1.00 97.12 86 ALA A C 1
ATOM 687 O O . ALA A 1 86 ? -9.432 1.445 -4.443 1.00 97.12 86 ALA A O 1
ATOM 688 N N . LEU A 1 87 ? -8.037 0.397 -5.859 1.00 96.88 87 LEU A N 1
ATOM 689 C CA . LEU A 1 87 ? -9.061 0.033 -6.843 1.00 96.88 87 LEU A CA 1
ATOM 690 C C . LEU A 1 87 ? -10.185 -0.806 -6.224 1.00 96.88 87 LEU A C 1
ATOM 692 O O . LEU A 1 87 ? -11.358 -0.529 -6.446 1.00 96.88 87 LEU A O 1
ATOM 696 N N . ALA A 1 88 ? -9.841 -1.813 -5.419 1.00 96.44 88 ALA A N 1
ATOM 697 C CA . ALA A 1 88 ? -10.828 -2.652 -4.740 1.00 96.44 88 ALA A CA 1
ATOM 698 C C . ALA A 1 88 ? -11.638 -1.893 -3.670 1.00 96.44 88 ALA A C 1
ATOM 700 O O . ALA A 1 88 ? -12.780 -2.259 -3.398 1.00 96.44 88 ALA A O 1
ATOM 701 N N . CYS A 1 89 ? -11.071 -0.831 -3.095 1.00 95.00 89 CYS A N 1
ATOM 702 C CA . CYS A 1 89 ? -11.757 0.102 -2.201 1.00 95.00 89 CYS A CA 1
ATOM 703 C C . CYS A 1 89 ? -12.581 1.173 -2.947 1.00 95.00 89 CYS A C 1
ATOM 705 O O . CYS A 1 89 ? -13.267 1.955 -2.297 1.00 95.00 89 CYS A O 1
ATOM 707 N N . GLY A 1 90 ? -12.559 1.198 -4.286 1.00 95.88 90 GLY A N 1
ATOM 708 C CA . GLY A 1 90 ? -13.325 2.143 -5.109 1.00 95.88 90 GLY A CA 1
ATOM 709 C C . GLY A 1 90 ? -12.572 3.414 -5.516 1.00 95.88 90 GLY A C 1
ATOM 710 O O . GLY A 1 90 ? -13.182 4.328 -6.062 1.00 95.88 90 GLY A O 1
ATOM 711 N N . TYR A 1 91 ? -11.260 3.478 -5.284 1.00 96.50 91 TYR A N 1
ATOM 712 C CA . TYR A 1 91 ? -10.403 4.597 -5.684 1.00 96.50 91 TYR A CA 1
ATOM 713 C C . TYR A 1 91 ? -9.763 4.328 -7.046 1.00 96.50 91 TYR A C 1
ATOM 715 O O . TYR A 1 91 ? -8.661 3.779 -7.162 1.00 96.50 91 TYR A O 1
ATOM 723 N N . GLU A 1 92 ? -10.494 4.690 -8.095 1.00 94.75 92 GLU A N 1
ATOM 724 C CA . GLU A 1 92 ? -10.073 4.513 -9.487 1.00 94.75 92 GLU A CA 1
ATOM 725 C C . GLU A 1 92 ? -8.990 5.526 -9.876 1.00 94.75 92 GLU A C 1
ATOM 727 O O . GLU A 1 92 ? -7.938 5.176 -10.438 1.00 94.75 92 GLU A O 1
ATOM 732 N N . ASP A 1 93 ? -9.209 6.782 -9.494 1.00 94.44 93 ASP A N 1
ATOM 733 C CA . ASP A 1 93 ? -8.359 7.889 -9.882 1.00 94.44 93 ASP A CA 1
ATOM 734 C C . ASP A 1 93 ? -7.044 7.917 -9.094 1.00 94.44 93 ASP A C 1
ATOM 736 O O . ASP A 1 93 ? -6.930 7.589 -7.912 1.00 94.44 93 ASP A O 1
ATOM 740 N N . LEU A 1 94 ? -5.982 8.349 -9.773 1.00 95.25 94 LEU A N 1
ATOM 741 C CA . LEU A 1 94 ? -4.681 8.516 -9.131 1.00 95.25 94 LEU A CA 1
ATOM 742 C C . LEU A 1 94 ? -4.643 9.721 -8.187 1.00 95.25 94 LEU A C 1
ATOM 744 O O . LEU A 1 94 ? -3.768 9.765 -7.324 1.00 95.25 94 LEU A O 1
ATOM 748 N N . ASN A 1 95 ? -5.521 10.713 -8.340 1.00 95.38 95 ASN A N 1
ATOM 749 C CA . ASN A 1 95 ? -5.524 11.924 -7.506 1.00 95.38 95 ASN A CA 1
ATOM 750 C C . ASN A 1 95 ? -5.802 11.606 -6.021 1.00 95.38 95 ASN A C 1
ATOM 752 O O . ASN A 1 95 ? -5.154 12.204 -5.159 1.00 95.38 95 ASN A O 1
ATOM 756 N N . ASP A 1 96 ? -6.626 10.597 -5.729 1.0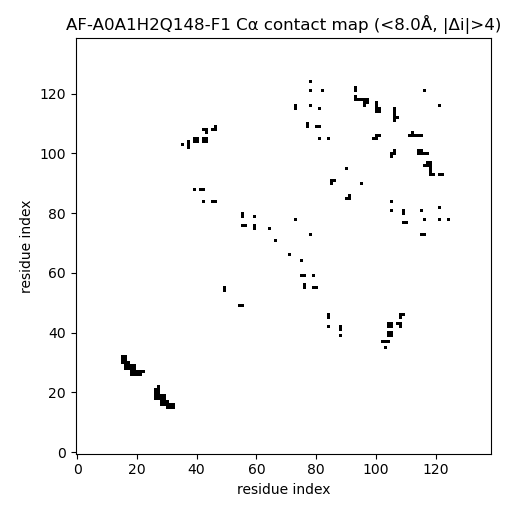0 95.06 96 ASP A N 1
ATOM 757 C CA . ASP A 1 96 ? -6.951 10.137 -4.373 1.00 95.06 96 ASP A CA 1
ATOM 758 C C . ASP A 1 96 ? -5.705 9.672 -3.609 1.00 95.06 96 ASP A C 1
ATOM 760 O O . ASP A 1 96 ? -5.575 9.860 -2.397 1.00 95.06 96 ASP A O 1
ATOM 764 N N . HIS A 1 97 ? -4.698 9.165 -4.330 1.00 97.12 97 HIS A N 1
ATOM 765 C CA . HIS A 1 97 ? -3.432 8.729 -3.740 1.00 97.12 97 HIS A CA 1
ATOM 766 C C . HIS A 1 97 ? -2.613 9.855 -3.114 1.00 97.12 97 HIS A C 1
ATOM 768 O O . HIS A 1 97 ? -1.676 9.572 -2.365 1.00 97.12 97 HIS A O 1
ATOM 774 N N . GLN A 1 98 ? -2.947 11.122 -3.367 1.00 96.12 98 GLN A N 1
ATOM 775 C CA . GLN A 1 98 ? -2.321 12.225 -2.651 1.00 96.12 98 GLN A CA 1
ATOM 776 C C . GLN A 1 98 ? -2.723 12.237 -1.170 1.00 96.12 98 GLN A C 1
ATOM 778 O O . GLN A 1 98 ? -1.890 12.583 -0.332 1.00 96.12 98 GLN A O 1
ATOM 783 N N . GLN A 1 99 ? -3.950 11.814 -0.850 1.00 95.06 99 GLN A N 1
ATOM 784 C CA . GLN A 1 99 ? -4.439 11.670 0.522 1.00 95.06 99 GLN A CA 1
ATOM 785 C C . GLN A 1 99 ? -4.233 10.242 1.043 1.00 95.06 99 GLN A C 1
ATOM 787 O O . GLN A 1 99 ? -3.599 10.072 2.083 1.00 95.06 99 GLN A O 1
ATOM 792 N N . LEU A 1 100 ? -4.638 9.213 0.283 1.00 96.00 100 LEU A N 1
ATOM 793 C CA . LEU A 1 100 ? -4.571 7.802 0.712 1.00 96.00 100 LEU A CA 1
ATOM 794 C C . LEU A 1 100 ? -3.164 7.337 1.092 1.00 96.00 100 LEU A C 1
ATOM 796 O O . LEU A 1 100 ? -2.997 6.428 1.897 1.00 96.00 100 LEU A O 1
ATOM 800 N N . ARG A 1 101 ? -2.114 7.959 0.542 1.00 97.31 101 ARG A N 1
ATOM 801 C CA . ARG A 1 101 ? -0.728 7.626 0.904 1.00 97.31 101 ARG A CA 1
ATOM 802 C C . ARG A 1 101 ? -0.396 7.859 2.382 1.00 97.31 101 ARG A C 1
ATOM 804 O O . ARG A 1 101 ? 0.622 7.344 2.849 1.00 97.31 101 ARG A O 1
ATOM 811 N N . HIS A 1 102 ? -1.206 8.650 3.080 1.00 96.94 102 HIS A N 1
ATOM 812 C CA . HIS A 1 102 ? -1.078 8.946 4.503 1.00 96.94 102 HIS A CA 1
ATOM 813 C C . HIS A 1 102 ? -1.998 8.087 5.380 1.00 96.94 102 HIS A C 1
ATOM 815 O O . HIS A 1 102 ? -1.792 8.064 6.588 1.00 96.94 102 HIS A O 1
ATOM 821 N N . ASP A 1 103 ? -2.948 7.356 4.792 1.00 95.31 103 ASP A N 1
ATOM 822 C CA . ASP A 1 103 ? -3.871 6.507 5.540 1.00 95.31 103 ASP A CA 1
ATOM 823 C C . ASP A 1 103 ? -3.136 5.303 6.157 1.00 95.31 103 ASP A C 1
ATOM 825 O O . ASP A 1 103 ? -2.442 4.546 5.465 1.00 95.31 103 ASP A O 1
ATOM 829 N N . LEU A 1 104 ? -3.282 5.126 7.475 1.00 94.00 104 LEU A N 1
ATOM 830 C CA . LEU A 1 104 ? -2.582 4.077 8.216 1.00 94.00 104 LEU A CA 1
ATOM 831 C C . LEU A 1 104 ? -3.097 2.663 7.918 1.00 94.00 104 LEU A C 1
ATOM 833 O O . LEU A 1 104 ? -2.306 1.719 7.987 1.00 94.00 104 LEU A O 1
ATOM 837 N N . ALA A 1 105 ? -4.378 2.482 7.582 1.00 94.44 105 ALA A N 1
ATOM 838 C CA . ALA A 1 105 ? -4.898 1.174 7.188 1.00 94.44 105 ALA A CA 1
ATOM 839 C C . ALA A 1 105 ? -4.353 0.771 5.818 1.00 94.44 105 ALA A C 1
ATOM 841 O O . ALA A 1 105 ? -3.891 -0.360 5.660 1.00 94.44 105 ALA A O 1
ATOM 842 N N . ILE A 1 106 ? -4.308 1.703 4.861 1.00 96.62 106 ILE A N 1
ATOM 843 C CA . ILE A 1 106 ? -3.700 1.450 3.549 1.00 96.62 106 ILE A CA 1
ATOM 844 C C . ILE A 1 106 ? -2.202 1.151 3.704 1.00 96.62 106 ILE A C 1
ATOM 846 O O . ILE A 1 106 ? -1.721 0.164 3.146 1.00 96.62 106 ILE A O 1
ATOM 850 N N . GLN A 1 107 ? -1.462 1.941 4.496 1.00 97.44 107 GLN A N 1
ATOM 851 C CA . GLN A 1 107 ? -0.043 1.686 4.796 1.00 97.44 107 GLN A CA 1
ATOM 852 C C . GLN A 1 107 ? 0.177 0.297 5.408 1.00 97.44 107 GLN A C 1
ATOM 854 O O . GLN A 1 107 ? 1.027 -0.462 4.934 1.00 97.44 107 GLN A O 1
ATOM 859 N N . SER A 1 108 ? -0.639 -0.064 6.400 1.00 95.56 108 SER A N 1
ATOM 860 C CA . SER A 1 108 ? -0.570 -1.363 7.070 1.00 95.56 108 SER A CA 1
ATOM 861 C C . SER A 1 108 ? -0.859 -2.517 6.111 1.00 95.56 108 SER A C 1
ATOM 863 O O . SER A 1 108 ? -0.110 -3.495 6.088 1.00 95.56 108 SER A O 1
ATOM 865 N N . ALA A 1 109 ? -1.888 -2.393 5.269 1.00 96.31 109 ALA A N 1
ATOM 866 C CA . ALA A 1 109 ? -2.257 -3.421 4.300 1.00 96.31 109 ALA A CA 1
ATOM 867 C C . ALA A 1 109 ? -1.176 -3.647 3.238 1.00 96.31 109 ALA A C 1
ATOM 869 O O . ALA A 1 1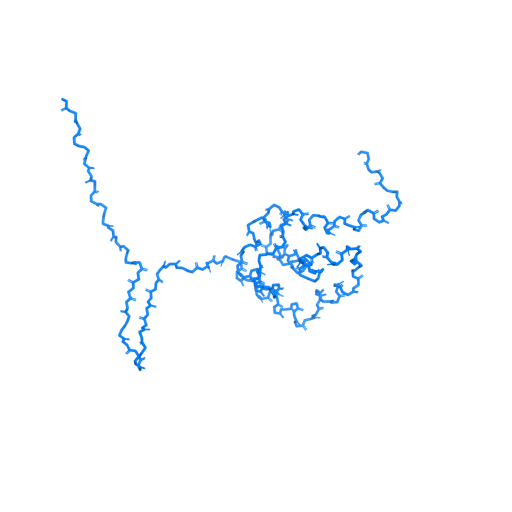09 ? -0.993 -4.769 2.771 1.00 96.31 109 ALA A O 1
ATOM 870 N N . VAL A 1 110 ? -0.411 -2.617 2.872 1.00 97.06 110 VAL A N 1
ATOM 871 C CA . VAL A 1 110 ? 0.738 -2.781 1.964 1.00 97.06 110 VAL A CA 1
ATOM 872 C C . VAL A 1 110 ? 2.049 -3.104 2.690 1.00 97.06 110 VAL A C 1
ATOM 874 O O . VAL A 1 110 ? 3.100 -3.142 2.051 1.00 97.06 110 VAL A O 1
ATOM 877 N N . GLU A 1 111 ? 1.986 -3.386 3.995 1.00 96.56 111 GLU A N 1
ATOM 878 C CA . GLU A 1 111 ? 3.113 -3.761 4.859 1.00 96.56 111 GLU A CA 1
ATOM 879 C C . GLU A 1 111 ? 4.197 -2.669 4.932 1.00 96.56 111 GLU A C 1
ATOM 881 O O . GLU A 1 111 ? 5.400 -2.941 4.886 1.00 96.56 111 GLU A O 1
ATOM 886 N N . ARG A 1 112 ? 3.769 -1.404 5.043 1.00 96.56 112 ARG A N 1
ATOM 887 C CA . ARG A 1 112 ? 4.645 -0.233 5.182 1.00 96.56 112 ARG A CA 1
ATOM 888 C C . ARG A 1 112 ? 4.289 0.597 6.406 1.00 96.56 112 ARG A C 1
ATOM 890 O O . ARG A 1 112 ? 3.147 0.659 6.830 1.00 96.56 112 ARG A O 1
ATOM 897 N N . ILE A 1 113 ? 5.310 1.264 6.934 1.00 93.69 113 ILE A N 1
ATOM 898 C CA . ILE A 1 113 ? 5.208 2.244 8.028 1.00 93.69 113 ILE A CA 1
ATOM 899 C C . ILE A 1 113 ? 5.514 3.671 7.552 1.00 93.69 113 ILE A C 1
ATOM 901 O O . ILE A 1 113 ? 5.515 4.616 8.332 1.00 93.69 113 ILE A O 1
ATOM 905 N N . GLU A 1 114 ? 5.855 3.816 6.273 1.00 95.19 114 GLU A N 1
ATOM 906 C CA . GLU A 1 114 ? 6.206 5.087 5.658 1.00 95.19 114 GLU A CA 1
ATOM 907 C C . GLU A 1 114 ? 5.079 5.564 4.748 1.00 95.19 114 GLU A C 1
ATOM 909 O O . GLU A 1 114 ? 4.326 4.762 4.195 1.00 95.19 114 GLU A O 1
ATOM 914 N N . VAL A 1 115 ? 5.057 6.875 4.495 1.00 97.56 115 VAL A N 1
ATOM 915 C CA . VAL A 1 115 ? 4.176 7.484 3.495 1.00 97.56 115 VAL A CA 1
ATOM 916 C C . VAL A 1 115 ? 4.344 6.781 2.149 1.00 97.56 115 VAL A C 1
ATOM 918 O O . VAL A 1 115 ? 5.459 6.706 1.621 1.00 97.56 115 VAL A O 1
ATOM 921 N N . LEU A 1 116 ? 3.230 6.329 1.575 1.00 98.25 116 LEU A N 1
ATOM 922 C CA . LEU A 1 116 ? 3.215 5.573 0.325 1.00 98.25 116 LEU A CA 1
ATOM 923 C C . LEU A 1 116 ? 3.509 6.449 -0.898 1.00 98.25 116 LEU A C 1
ATOM 925 O O . LEU A 1 116 ? 3.740 7.663 -0.800 1.00 98.25 116 LEU A O 1
ATOM 929 N N . ALA A 1 117 ? 3.498 5.835 -2.079 1.00 97.75 117 ALA A N 1
ATOM 930 C CA . ALA A 1 117 ? 3.768 6.535 -3.320 1.00 97.75 117 ALA A CA 1
ATOM 931 C C . ALA A 1 117 ? 2.700 7.594 -3.611 1.00 97.75 117 ALA A C 1
ATOM 933 O O . ALA A 1 117 ? 1.513 7.397 -3.353 1.00 97.75 117 ALA A O 1
ATOM 934 N N . SER A 1 118 ? 3.149 8.726 -4.155 1.00 97.19 118 SER A N 1
ATOM 935 C CA . SER A 1 118 ? 2.272 9.783 -4.656 1.00 97.19 118 SER A CA 1
ATOM 936 C C . SER A 1 118 ? 1.589 9.371 -5.960 1.00 97.19 118 SER A C 1
ATOM 938 O O . SER A 1 118 ? 2.098 8.514 -6.691 1.00 97.19 118 SER A O 1
ATOM 940 N N . SER A 1 119 ? 0.529 10.091 -6.329 1.00 97.12 119 SER A N 1
ATOM 941 C CA . SER A 1 119 ? -0.156 9.976 -7.625 1.00 97.12 119 SER A CA 1
ATOM 942 C C . SER A 1 119 ? 0.813 9.996 -8.810 1.00 97.12 119 SER A C 1
ATOM 944 O O . SER A 1 119 ? 0.740 9.159 -9.704 1.00 97.12 119 SER A O 1
ATOM 946 N N . SER A 1 120 ? 1.793 10.908 -8.799 1.00 95.38 120 SER A N 1
ATOM 947 C CA . SER A 1 120 ? 2.782 11.029 -9.879 1.00 95.38 120 SER A CA 1
ATOM 948 C C . SER A 1 120 ? 3.763 9.855 -9.943 1.00 95.38 120 SER A C 1
ATOM 950 O O . SER A 1 120 ? 4.241 9.504 -11.019 1.00 95.38 120 SER A O 1
ATOM 952 N N . THR A 1 121 ? 4.076 9.239 -8.803 1.00 95.12 121 THR A N 1
ATOM 953 C CA . THR A 1 121 ? 4.960 8.068 -8.742 1.00 95.12 121 THR A CA 1
ATOM 954 C C . THR A 1 121 ? 4.256 6.831 -9.281 1.00 95.12 121 THR A C 1
ATOM 956 O O . THR A 1 121 ? 4.847 6.094 -10.066 1.00 95.12 121 THR A O 1
ATOM 959 N N . LEU A 1 122 ? 2.989 6.659 -8.911 1.00 95.75 122 LEU A N 1
ATOM 960 C CA . LEU A 1 122 ? 2.120 5.596 -9.402 1.00 95.75 122 LEU A CA 1
ATOM 961 C C . LEU A 1 122 ? 1.847 5.741 -10.902 1.00 95.75 122 LEU A C 1
ATOM 963 O O . LEU A 1 122 ? 2.103 4.801 -11.641 1.00 95.75 122 LEU A O 1
ATOM 967 N N . CYS A 1 123 ? 1.501 6.944 -11.372 1.00 94.81 123 CYS A N 1
ATOM 968 C CA . CYS A 1 123 ? 1.322 7.242 -12.798 1.00 94.81 123 CYS A CA 1
ATOM 969 C C . CYS A 1 123 ? 2.540 6.835 -13.643 1.00 94.81 123 CYS A C 1
ATOM 971 O O . CYS A 1 123 ? 2.411 6.160 -14.663 1.00 94.81 123 CYS A O 1
ATOM 973 N N . ARG A 1 124 ? 3.754 7.218 -13.217 1.00 92.69 124 ARG A N 1
ATOM 974 C CA . ARG A 1 124 ? 4.988 6.839 -13.929 1.00 92.69 124 ARG A CA 1
ATOM 975 C C . ARG A 1 124 ? 5.259 5.337 -13.885 1.00 92.69 124 ARG A C 1
ATOM 977 O O . ARG A 1 124 ? 5.878 4.805 -14.801 1.00 92.69 124 ARG A O 1
ATOM 984 N N . TRP A 1 125 ? 4.883 4.668 -12.799 1.00 92.62 125 TRP A N 1
ATOM 985 C CA . TRP A 1 125 ? 5.060 3.226 -12.670 1.00 92.62 125 TRP A CA 1
ATOM 986 C C . TRP A 1 125 ? 4.070 2.455 -13.554 1.00 92.62 125 TRP A C 1
ATOM 988 O O . TRP A 1 125 ? 4.497 1.564 -14.277 1.00 92.62 125 TRP A O 1
ATOM 998 N N . GLU A 1 126 ? 2.799 2.861 -13.600 1.00 91.69 126 GLU A N 1
ATOM 999 C CA . GLU A 1 126 ? 1.769 2.254 -14.457 1.00 91.69 126 GLU A CA 1
ATOM 1000 C C . GLU A 1 126 ? 2.078 2.428 -15.953 1.00 91.69 126 GLU A C 1
ATOM 1002 O O . GLU A 1 126 ? 1.969 1.486 -16.737 1.00 91.69 126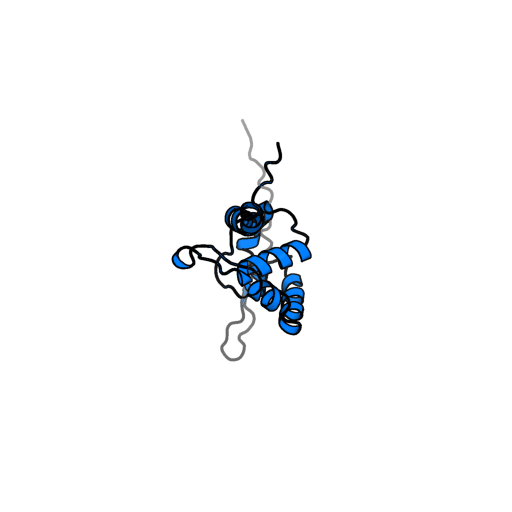 GLU A O 1
ATOM 1007 N N . ASN A 1 127 ? 2.537 3.616 -16.356 1.00 89.75 127 ASN A N 1
ATOM 1008 C CA . ASN A 1 127 ? 2.789 3.923 -17.767 1.00 89.75 127 ASN A CA 1
ATOM 1009 C C . ASN A 1 127 ? 4.119 3.378 -18.311 1.00 89.75 127 ASN A C 1
ATOM 1011 O O . ASN A 1 127 ? 4.357 3.436 -19.517 1.00 89.75 127 ASN A O 1
ATOM 1015 N N . GLN A 1 128 ? 4.981 2.799 -17.471 1.00 81.69 128 GLN A N 1
ATOM 1016 C CA . GLN A 1 128 ? 6.259 2.236 -17.928 1.00 81.69 128 GLN A CA 1
ATOM 1017 C C . GLN A 1 128 ? 6.102 1.106 -18.950 1.00 81.69 128 GLN A C 1
ATOM 1019 O O . GLN A 1 128 ? 6.957 0.938 -19.816 1.00 81.69 128 GLN A O 1
ATOM 1024 N N . ALA A 1 129 ? 5.021 0.327 -18.868 1.00 63.66 129 ALA A N 1
ATOM 1025 C CA . ALA A 1 129 ? 4.756 -0.752 -19.818 1.00 63.66 129 ALA A CA 1
ATOM 1026 C C . ALA A 1 129 ? 4.283 -0.235 -21.191 1.00 63.66 129 ALA A C 1
ATOM 1028 O O . ALA A 1 129 ? 4.453 -0.926 -22.196 1.00 63.66 129 ALA A O 1
ATOM 1029 N N . ILE A 1 130 ? 3.708 0.973 -21.246 1.00 61.09 130 ILE A N 1
ATOM 1030 C CA . ILE A 1 130 ? 3.228 1.590 -22.491 1.00 61.09 130 ILE A CA 1
ATOM 1031 C C . ILE A 1 130 ? 4.413 2.063 -23.337 1.00 61.09 130 ILE A C 1
ATOM 1033 O O . ILE A 1 130 ? 4.441 1.815 -24.540 1.00 61.09 130 ILE A O 1
ATOM 1037 N N . ASP A 1 131 ? 5.425 2.647 -22.696 1.00 56.47 131 ASP A N 1
ATOM 1038 C CA . ASP A 1 131 ? 6.633 3.166 -23.355 1.00 56.47 131 ASP A CA 1
ATOM 1039 C C . ASP A 1 131 ? 7.484 2.056 -24.012 1.00 56.47 131 ASP A C 1
ATOM 1041 O O . ASP A 1 131 ? 8.243 2.286 -24.950 1.00 56.47 131 ASP A O 1
ATOM 1045 N N . LYS A 1 132 ? 7.312 0.800 -23.574 1.00 54.59 132 LYS A N 1
ATOM 1046 C CA . LYS A 1 132 ? 7.996 -0.373 -24.141 1.00 54.59 132 LYS A CA 1
ATOM 1047 C C . LYS A 1 132 ? 7.380 -0.906 -25.440 1.00 54.59 132 LYS A C 1
ATOM 1049 O O . LYS A 1 132 ? 7.953 -1.823 -26.029 1.00 54.59 132 LYS A O 1
ATOM 1054 N N . ARG A 1 133 ? 6.236 -0.390 -25.910 1.00 50.09 133 ARG A N 1
ATOM 1055 C CA . ARG A 1 133 ? 5.702 -0.774 -27.228 1.00 50.09 133 ARG A CA 1
ATOM 1056 C C . ARG A 1 133 ? 6.401 0.049 -28.316 1.00 50.09 133 ARG A C 1
ATOM 1058 O O . ARG A 1 133 ? 6.137 1.248 -28.405 1.00 50.09 133 ARG A O 1
ATOM 1065 N N . PRO A 1 134 ? 7.235 -0.543 -29.192 1.00 43.50 134 PRO A N 1
ATOM 1066 C CA . PRO A 1 134 ? 7.663 0.164 -30.389 1.00 43.50 134 PRO A CA 1
ATOM 1067 C C . PRO A 1 134 ? 6.425 0.454 -31.251 1.00 43.50 134 PRO A C 1
ATOM 1069 O O . PRO A 1 134 ? 5.826 -0.453 -31.821 1.00 43.50 134 PRO A O 1
ATOM 1072 N N . GLY A 1 135 ? 6.032 1.727 -31.328 1.00 50.78 135 GLY A N 1
ATOM 1073 C CA . GLY A 1 135 ? 5.053 2.216 -32.298 1.00 50.78 135 GLY A CA 1
ATOM 1074 C C . GLY A 1 135 ? 3.589 2.185 -31.858 1.00 50.78 135 GLY A C 1
ATOM 1075 O O . GLY A 1 135 ? 2.762 1.504 -32.459 1.00 50.78 135 GLY A O 1
ATOM 1076 N N . THR A 1 136 ? 3.203 3.027 -30.901 1.00 42.16 136 THR A N 1
ATOM 1077 C CA . THR A 1 136 ? 1.837 3.577 -30.918 1.00 42.16 136 THR A CA 1
ATOM 1078 C C . THR A 1 136 ? 1.869 5.054 -30.543 1.00 42.16 136 THR A C 1
ATOM 1080 O O . THR A 1 136 ? 1.540 5.448 -29.431 1.00 42.16 136 THR A O 1
ATOM 1083 N N . PHE A 1 137 ? 2.279 5.884 -31.507 1.00 44.50 137 PHE A N 1
ATOM 1084 C CA . PHE A 1 137 ? 1.834 7.274 -31.557 1.00 44.50 137 PHE A CA 1
ATOM 1085 C C . PHE A 1 137 ? 0.312 7.247 -31.723 1.00 44.50 137 PHE A C 1
ATOM 1087 O O . PHE A 1 137 ? -0.184 6.928 -32.805 1.00 44.50 137 PHE A O 1
ATOM 1094 N N . ILE A 1 138 ? -0.429 7.542 -30.660 1.00 43.25 138 ILE A N 1
ATOM 1095 C CA . ILE A 1 138 ? -1.816 7.977 -30.807 1.00 43.25 138 ILE A CA 1
ATOM 1096 C C . ILE A 1 138 ? -1.762 9.493 -31.004 1.00 43.25 138 ILE A C 1
ATOM 1098 O O . ILE A 1 138 ? -1.122 10.196 -30.224 1.00 43.25 138 ILE A O 1
ATOM 1102 N N . LYS A 1 139 ? -2.335 9.925 -32.131 1.00 41.00 139 LYS A N 1
ATOM 1103 C CA . LYS A 1 139 ? -2.496 11.318 -32.561 1.00 41.00 139 LYS A CA 1
ATOM 1104 C C . LYS A 1 139 ? -3.279 12.148 -31.553 1.00 41.00 139 LYS A C 1
ATOM 1106 O O . LYS A 1 139 ? -4.209 11.577 -30.943 1.00 41.00 139 LYS A O 1
#

Secondary structure (DSSP, 8-state):
---------------SEEEEEEETTEEEEEE-S--S--TTTTHHHHHHHHHHHTHHHHHHHHS---S-GGG-SS-HHHHHHHHHHHHHTT--SSTTHHHHTT-HHHHHHTT-SS----HHHHHHHHTHHHHTSS-----